Protein AF-A0A9P0KAU6-F1 (afdb_monomer_lite)

Secondary structure (DSSP, 8-state):
-HHHHHHHHHHHHHHTTTS----HHHHHHHHHHHHHHHHHHHHHTS---HHHHHHHHHHTT-------PPPPSS----SS-SSS-GGG--

Radius of gyration: 20.56 Å; chains: 1; bounding box: 50×25×57 Å

pLDDT: mean 78.82, std 13.12, range [49.66, 92.5]

Sequence (90 aa):
MDQAGINSNIIFQIVKRDRQKSVRRTYLFELGLQLVRPHTERRLTKPVPRKLKESIMNILDMKTEEKVDPPPAKLLKQTRCILCPRTNDR

Structure (mmCIF, N/CA/C/O backbone):
data_AF-A0A9P0KAU6-F1
#
_entry.id   AF-A0A9P0KAU6-F1
#
loop_
_atom_site.group_PDB
_atom_site.id
_atom_site.type_symbol
_atom_site.label_atom_id
_atom_site.label_alt_id
_atom_site.label_comp_id
_atom_site.label_asym_id
_atom_site.label_entity_id
_atom_site.label_seq_id
_atom_site.pdbx_PDB_ins_code
_atom_site.Cartn_x
_atom_site.Cartn_y
_atom_site.Cartn_z
_atom_site.occupancy
_atom_site.B_iso_or_equiv
_atom_site.auth_seq_id
_atom_site.auth_comp_id
_atom_site.auth_asym_id
_atom_site.auth_atom_id
_atom_site.pdbx_PDB_model_num
ATOM 1 N N . MET A 1 1 ? -18.114 7.519 0.505 1.00 59.31 1 MET A N 1
ATOM 2 C CA . MET A 1 1 ? -17.239 6.476 1.098 1.00 59.31 1 MET A CA 1
ATOM 3 C C . MET A 1 1 ? -17.168 6.563 2.621 1.00 59.31 1 MET A C 1
ATOM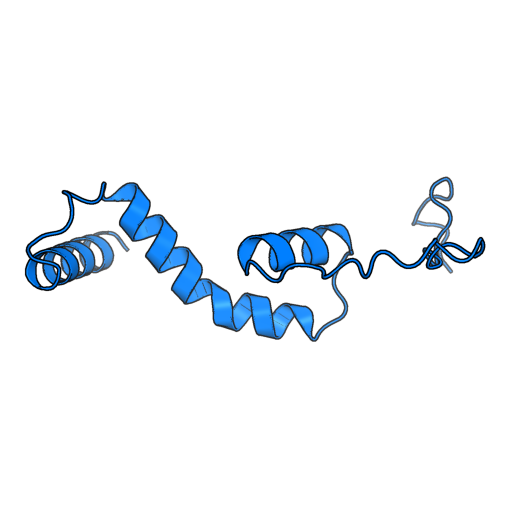 5 O O . MET A 1 1 ? -16.862 5.556 3.250 1.00 59.31 1 MET A O 1
ATOM 9 N N . ASP A 1 2 ? -17.479 7.713 3.229 1.00 79.88 2 ASP A N 1
ATOM 10 C CA . ASP A 1 2 ? -17.211 7.935 4.655 1.00 79.88 2 ASP A CA 1
ATOM 11 C C . ASP A 1 2 ? -18.050 7.086 5.612 1.00 79.88 2 ASP A C 1
ATOM 13 O O . ASP A 1 2 ? -17.489 6.489 6.525 1.00 79.88 2 ASP A O 1
ATOM 17 N N . GLN A 1 3 ? -19.361 6.952 5.388 1.00 87.62 3 GLN A N 1
ATOM 18 C CA . GLN A 1 3 ? -20.233 6.173 6.284 1.00 87.62 3 GLN A CA 1
ATOM 19 C C . GLN A 1 3 ? -19.855 4.689 6.321 1.00 87.62 3 GLN A C 1
ATOM 21 O O . GLN A 1 3 ? -19.715 4.119 7.399 1.00 87.62 3 GLN A O 1
ATOM 26 N N . ALA A 1 4 ? -19.620 4.073 5.160 1.00 89.31 4 ALA A N 1
ATOM 27 C CA . ALA A 1 4 ? -19.240 2.664 5.085 1.00 89.31 4 ALA A CA 1
ATOM 28 C C . ALA A 1 4 ? -17.903 2.390 5.794 1.00 89.31 4 ALA A C 1
ATOM 30 O O . ALA A 1 4 ? -17.820 1.445 6.571 1.00 89.31 4 ALA A O 1
ATOM 31 N N . GLY A 1 5 ? -16.891 3.244 5.588 1.00 89.12 5 GLY A N 1
ATOM 32 C CA . GLY A 1 5 ? -15.579 3.094 6.226 1.00 89.12 5 GLY A CA 1
ATOM 33 C C . GLY A 1 5 ? -15.583 3.368 7.734 1.00 89.12 5 GLY A C 1
ATOM 34 O O . GLY A 1 5 ? -14.793 2.781 8.471 1.00 89.12 5 GLY A O 1
ATOM 35 N N . ILE A 1 6 ? -16.464 4.254 8.213 1.00 88.44 6 ILE A N 1
ATOM 36 C CA . ILE A 1 6 ? -16.667 4.493 9.649 1.00 88.44 6 ILE A CA 1
ATOM 37 C C . ILE A 1 6 ? -17.358 3.283 10.280 1.00 88.44 6 ILE A C 1
ATOM 39 O O . ILE A 1 6 ? -16.854 2.739 11.263 1.00 88.44 6 ILE A O 1
ATOM 43 N N . ASN A 1 7 ? -18.460 2.821 9.686 1.00 91.75 7 ASN A N 1
ATOM 44 C CA . ASN A 1 7 ? -19.234 1.695 10.202 1.00 91.75 7 ASN A CA 1
ATOM 45 C C . ASN A 1 7 ? -18.400 0.409 10.234 1.00 91.75 7 ASN A C 1
ATOM 47 O O . ASN A 1 7 ? -18.395 -0.301 11.238 1.00 91.75 7 ASN A O 1
ATOM 51 N N . SER A 1 8 ? -17.635 0.135 9.174 1.00 91.31 8 SER A N 1
ATOM 52 C CA . SER A 1 8 ? -16.770 -1.043 9.109 1.00 91.31 8 SER A CA 1
ATOM 53 C C . SER A 1 8 ? -15.638 -0.997 10.141 1.00 91.31 8 SER A C 1
ATOM 55 O O . SER A 1 8 ? -15.292 -2.031 10.710 1.00 91.31 8 SER A O 1
ATOM 57 N N . ASN A 1 9 ? -15.094 0.189 10.438 1.00 88.81 9 ASN A N 1
ATOM 58 C CA . ASN A 1 9 ? -14.087 0.364 11.487 1.00 88.81 9 ASN A CA 1
ATOM 59 C C . ASN A 1 9 ? -14.677 0.117 12.884 1.00 88.81 9 ASN A C 1
ATOM 61 O O . ASN A 1 9 ? -14.074 -0.589 13.687 1.00 88.81 9 ASN A O 1
ATOM 65 N N . ILE A 1 10 ? -15.877 0.633 13.165 1.00 88.19 10 ILE A N 1
ATOM 66 C CA . ILE A 1 10 ? -16.566 0.393 14.443 1.00 88.19 10 ILE A CA 1
ATOM 67 C C . ILE A 1 10 ? -16.781 -1.111 14.655 1.00 88.19 10 ILE A C 1
ATOM 69 O O . ILE A 1 10 ? -16.422 -1.642 15.704 1.00 88.19 10 ILE A O 1
ATOM 73 N N . ILE A 1 11 ? -17.292 -1.815 13.640 1.00 89.56 11 ILE A N 1
ATOM 74 C CA . ILE A 1 11 ? -17.483 -3.272 13.694 1.00 89.56 11 ILE A CA 1
ATOM 75 C C . ILE A 1 11 ? -16.144 -3.984 13.934 1.00 89.56 11 ILE A C 1
ATOM 77 O O . ILE A 1 11 ? -16.046 -4.841 14.811 1.00 89.56 11 ILE A O 1
ATOM 81 N N . PHE A 1 12 ? -15.094 -3.603 13.202 1.00 88.56 12 PHE A N 1
ATOM 82 C CA . PHE A 1 12 ? -13.758 -4.179 13.355 1.00 88.56 12 PHE A CA 1
ATOM 83 C C . PHE A 1 12 ? -13.210 -4.020 14.782 1.00 88.56 12 PHE A C 1
ATOM 85 O O . PHE A 1 12 ? -12.672 -4.975 15.343 1.00 88.56 12 PHE A O 1
ATOM 92 N N . GLN A 1 13 ? -13.393 -2.848 15.395 1.00 86.31 13 GLN A N 1
ATOM 93 C CA . GLN A 1 13 ? -12.972 -2.578 16.774 1.00 86.31 13 GLN A CA 1
ATOM 94 C C . GLN A 1 13 ? -13.753 -3.403 17.802 1.00 86.31 13 GLN A C 1
ATOM 96 O O . GLN A 1 13 ? -13.160 -3.900 18.757 1.00 86.31 13 GLN A O 1
ATOM 101 N N . ILE A 1 14 ? -15.062 -3.586 17.599 1.00 87.00 14 ILE A N 1
ATOM 102 C CA . ILE A 1 14 ? -15.905 -4.410 18.479 1.00 87.00 14 ILE A CA 1
ATOM 103 C C . ILE A 1 14 ? -15.453 -5.875 18.454 1.00 87.00 14 ILE A C 1
ATOM 105 O O . ILE A 1 14 ? -15.450 -6.534 19.492 1.00 87.00 14 ILE A O 1
ATOM 109 N N . VAL A 1 15 ? -15.061 -6.388 17.286 1.00 87.25 15 VAL A N 1
ATOM 110 C CA . VAL A 1 15 ? -14.613 -7.779 17.127 1.00 87.25 15 VAL A CA 1
ATOM 111 C C . VAL A 1 15 ? -13.192 -7.981 17.668 1.00 87.25 15 VAL A C 1
ATOM 113 O O . VAL A 1 15 ? -12.930 -8.967 18.352 1.00 87.25 15 VAL A O 1
ATOM 116 N N . LYS A 1 16 ? -12.266 -7.044 17.426 1.00 79.56 16 LYS A N 1
ATOM 117 C CA . LYS A 1 16 ? -10.858 -7.131 17.864 1.00 79.56 16 LYS A CA 1
ATOM 118 C C . LYS A 1 16 ? -10.609 -6.609 19.286 1.00 79.56 16 LYS A C 1
ATOM 120 O O . LYS A 1 16 ? -9.534 -6.070 19.532 1.00 79.56 16 LYS A O 1
ATOM 125 N N . ARG A 1 17 ? -11.574 -6.805 20.194 1.00 63.28 17 ARG A N 1
ATOM 126 C CA . ARG A 1 17 ? -11.767 -6.243 21.555 1.00 63.28 17 ARG A CA 1
ATOM 127 C C . ARG A 1 17 ? -10.558 -6.001 22.487 1.00 63.28 17 ARG A C 1
ATOM 129 O O . ARG A 1 17 ? -10.792 -5.480 23.567 1.00 63.28 17 ARG A O 1
ATOM 136 N N . ASP A 1 18 ? -9.312 -6.308 22.121 1.00 60.69 18 ASP A N 1
ATOM 137 C CA . ASP A 1 18 ? -8.174 -6.288 23.046 1.00 60.69 18 ASP A CA 1
ATOM 138 C C . ASP A 1 18 ? -6.778 -5.951 22.473 1.00 60.69 18 ASP A C 1
ATOM 140 O O . ASP A 1 18 ? -5.762 -6.244 23.098 1.00 60.69 18 ASP A O 1
ATOM 144 N N . ARG A 1 19 ? -6.638 -5.348 21.281 1.00 57.41 19 ARG A N 1
ATOM 145 C CA . ARG A 1 19 ? -5.287 -5.042 20.745 1.00 57.41 19 ARG A CA 1
ATOM 146 C C . ARG A 1 19 ? -5.154 -3.633 20.203 1.00 57.41 19 ARG A C 1
ATOM 148 O O . ARG A 1 19 ? -5.231 -3.440 18.998 1.00 57.41 19 ARG A O 1
ATOM 155 N N . GLN A 1 20 ? -4.876 -2.702 21.123 1.00 57.69 20 GLN A N 1
ATOM 156 C CA . GLN A 1 20 ? -4.564 -1.286 20.891 1.00 57.69 20 GLN A CA 1
ATOM 157 C C . GLN A 1 20 ? -5.674 -0.530 20.141 1.00 57.69 20 GLN A C 1
ATOM 159 O O . GLN A 1 20 ? -6.278 -1.015 19.192 1.00 57.69 20 GLN A O 1
ATOM 164 N N . LYS A 1 21 ? -5.963 0.712 20.538 1.00 59.41 21 LYS A N 1
ATOM 165 C CA . LYS A 1 21 ? -6.797 1.594 19.708 1.00 59.41 21 LYS A CA 1
ATOM 166 C C . LYS A 1 21 ? -6.077 1.798 18.372 1.00 59.41 21 LYS A C 1
ATOM 168 O O . LYS A 1 21 ? -5.212 2.662 18.267 1.00 59.41 21 LYS A O 1
ATOM 173 N N . SER A 1 22 ? -6.385 0.983 17.363 1.00 62.25 22 SER A N 1
ATOM 174 C CA . SER A 1 22 ? -5.808 1.156 16.035 1.00 62.25 22 SER A CA 1
ATOM 175 C C . SER A 1 22 ? -6.246 2.523 15.518 1.00 62.25 22 SER A C 1
ATOM 177 O O . SER A 1 22 ? -7.440 2.836 15.498 1.00 62.25 22 SER A O 1
ATOM 179 N N . VAL A 1 23 ? -5.287 3.370 15.150 1.00 80.81 23 VAL A N 1
ATOM 180 C CA . VAL A 1 23 ? -5.580 4.689 14.585 1.00 80.81 23 VAL A CA 1
ATOM 181 C C . VAL A 1 23 ? -6.406 4.469 13.314 1.00 80.81 23 VAL A C 1
ATOM 183 O O . VAL A 1 23 ? -6.007 3.683 12.457 1.00 80.81 23 VAL A O 1
ATOM 186 N N . ARG A 1 24 ? -7.549 5.161 13.160 1.00 83.56 24 ARG A N 1
ATOM 187 C CA . ARG A 1 24 ? -8.458 5.024 11.993 1.00 83.56 24 ARG A CA 1
ATOM 188 C C . ARG A 1 24 ? -7.715 5.046 10.654 1.00 83.56 24 ARG A C 1
ATOM 190 O O . ARG A 1 24 ? -8.093 4.336 9.729 1.00 83.56 24 ARG A O 1
ATOM 197 N N . ARG A 1 25 ? -6.651 5.846 10.563 1.00 87.00 25 ARG A N 1
ATOM 198 C CA . ARG A 1 25 ? -5.768 5.924 9.396 1.00 87.00 25 ARG A CA 1
ATOM 199 C C . ARG A 1 25 ? -5.133 4.576 9.045 1.00 87.00 25 ARG A C 1
ATOM 201 O O . ARG A 1 25 ? -5.155 4.202 7.880 1.00 87.00 25 ARG A O 1
ATOM 208 N N . THR A 1 26 ? -4.602 3.856 10.029 1.00 87.62 26 THR A N 1
ATOM 209 C CA . THR A 1 26 ? -3.973 2.543 9.836 1.00 87.62 26 THR A CA 1
ATOM 210 C C . THR A 1 26 ? -4.993 1.521 9.354 1.00 87.62 26 THR A C 1
ATOM 212 O O . THR A 1 26 ? -4.738 0.836 8.372 1.00 87.62 26 THR A O 1
ATOM 215 N N . TYR A 1 27 ? -6.181 1.502 9.969 1.00 89.19 27 TYR A N 1
ATOM 216 C CA . TYR A 1 27 ? -7.288 0.651 9.526 1.00 89.19 27 TYR A CA 1
ATOM 217 C C . TYR A 1 27 ? -7.647 0.893 8.052 1.00 89.19 27 TYR A C 1
ATOM 219 O O . TYR A 1 27 ? -7.739 -0.049 7.271 1.00 89.19 27 TYR A O 1
ATOM 227 N N . LEU A 1 28 ? -7.819 2.158 7.652 1.00 90.75 28 LEU A N 1
ATOM 228 C CA . LEU A 1 28 ? -8.166 2.496 6.268 1.00 90.75 28 LEU A CA 1
ATOM 229 C C . LEU A 1 28 ? -7.051 2.129 5.286 1.00 90.75 28 LEU A C 1
ATOM 231 O O . LEU A 1 28 ? -7.340 1.706 4.169 1.00 90.75 28 LEU A O 1
ATOM 235 N N . PHE A 1 29 ? -5.791 2.279 5.697 1.00 89.88 29 PHE A N 1
ATOM 236 C CA . PHE A 1 29 ? -4.649 1.894 4.877 1.00 89.88 29 PHE A CA 1
ATOM 237 C C . PHE A 1 29 ? -4.601 0.378 4.661 1.00 89.88 29 PHE A C 1
ATOM 239 O O . PHE A 1 29 ? -4.476 -0.076 3.527 1.00 89.88 29 PHE A O 1
ATOM 246 N N . GLU A 1 30 ? -4.784 -0.405 5.725 1.00 89.56 30 GLU A N 1
ATOM 247 C CA . GLU A 1 30 ? -4.823 -1.867 5.656 1.00 89.56 30 GLU A CA 1
ATOM 248 C C . GLU A 1 30 ? -6.014 -2.365 4.827 1.00 89.56 30 GLU A C 1
ATOM 250 O O . GLU A 1 30 ? -5.846 -3.202 3.941 1.00 89.56 30 GLU A O 1
ATOM 255 N N . LEU A 1 31 ? -7.203 -1.789 5.034 1.00 91.19 31 LEU A N 1
ATOM 256 C CA . LEU A 1 31 ? -8.390 -2.091 4.236 1.00 91.19 31 LEU A CA 1
ATOM 257 C C . LEU A 1 31 ? -8.151 -1.798 2.749 1.00 91.19 31 LEU A C 1
ATOM 259 O O . LEU A 1 31 ? -8.455 -2.626 1.892 1.00 91.19 31 LEU A O 1
ATOM 263 N N . GLY A 1 32 ? -7.578 -0.633 2.434 1.00 91.44 32 GLY A N 1
ATOM 264 C CA . GLY A 1 32 ? -7.241 -0.258 1.063 1.00 91.44 32 GLY A CA 1
ATOM 265 C C . GLY A 1 32 ? -6.260 -1.237 0.417 1.00 91.44 32 GLY A C 1
ATOM 266 O O . GLY A 1 32 ? -6.484 -1.674 -0.712 1.00 91.44 32 GLY A O 1
ATOM 267 N N . LEU A 1 33 ? -5.213 -1.639 1.143 1.00 89.94 33 LEU A N 1
ATOM 268 C CA . LEU A 1 33 ? -4.256 -2.643 0.677 1.00 89.94 33 LEU A CA 1
ATOM 269 C C . LEU A 1 33 ? -4.929 -3.990 0.392 1.00 89.94 33 LEU A C 1
ATOM 271 O O . LEU A 1 33 ? -4.696 -4.570 -0.668 1.00 89.94 33 LEU A O 1
ATOM 275 N N . GLN A 1 34 ? -5.800 -4.463 1.287 1.00 90.75 34 GLN A N 1
ATOM 276 C CA . GLN A 1 34 ? -6.528 -5.722 1.103 1.00 90.75 34 GLN A CA 1
ATOM 277 C C . GLN A 1 34 ? -7.442 -5.690 -0.129 1.00 90.75 34 GLN A C 1
ATOM 279 O O . GLN A 1 34 ? -7.489 -6.660 -0.884 1.00 90.75 34 GLN A O 1
ATOM 284 N N . LEU A 1 35 ? -8.124 -4.568 -0.377 1.00 92.50 35 LEU A N 1
ATOM 285 C CA . LEU A 1 35 ? -8.994 -4.402 -1.546 1.00 92.50 35 LEU A CA 1
ATOM 286 C C . LEU A 1 35 ? -8.209 -4.369 -2.865 1.00 92.50 35 LEU A C 1
ATOM 288 O O . LEU A 1 35 ? -8.672 -4.884 -3.883 1.00 92.50 35 LEU A O 1
ATOM 292 N N . VAL A 1 36 ? -7.022 -3.760 -2.861 1.00 92.12 36 VAL A N 1
ATOM 293 C CA . VAL A 1 36 ? -6.204 -3.577 -4.068 1.00 92.12 36 VAL A CA 1
ATOM 294 C C . VAL A 1 36 ? -5.363 -4.815 -4.397 1.00 92.12 36 VAL A C 1
ATOM 296 O O . VAL A 1 36 ? -5.106 -5.070 -5.576 1.00 92.12 36 VAL A O 1
ATOM 299 N N . ARG A 1 37 ? -4.993 -5.621 -3.396 1.00 91.38 37 ARG A N 1
ATOM 300 C CA . ARG A 1 37 ? -4.181 -6.842 -3.533 1.00 91.38 37 ARG A CA 1
ATOM 301 C C . ARG A 1 37 ? -4.560 -7.764 -4.708 1.00 91.38 37 ARG A C 1
ATOM 303 O O . ARG A 1 37 ? -3.701 -8.020 -5.551 1.00 91.38 37 ARG A O 1
ATOM 310 N N . PRO A 1 38 ? -5.819 -8.215 -4.871 1.00 92.50 38 PRO A N 1
ATOM 311 C CA . PRO A 1 38 ? -6.172 -9.107 -5.981 1.00 92.50 38 PRO A CA 1
ATOM 312 C C . PRO A 1 38 ? -6.048 -8.434 -7.355 1.00 92.50 38 PRO A C 1
ATOM 314 O O . PRO A 1 38 ? -5.944 -9.103 -8.385 1.00 92.50 38 PRO A O 1
ATOM 317 N N . HIS A 1 39 ? -6.116 -7.104 -7.415 1.00 92.25 39 HIS A N 1
ATOM 318 C CA . HIS A 1 39 ? -5.918 -6.359 -8.652 1.00 92.25 39 HIS A CA 1
ATOM 319 C C . HIS A 1 39 ? -4.428 -6.188 -8.969 1.00 92.25 39 HIS A C 1
ATOM 321 O O . HIS A 1 39 ? -4.030 -6.321 -10.126 1.00 92.25 39 HIS A O 1
ATOM 327 N N . THR A 1 40 ? -3.589 -5.922 -7.966 1.00 90.00 40 THR A N 1
ATOM 328 C CA . THR A 1 40 ? -2.136 -5.810 -8.153 1.00 90.00 40 THR A CA 1
ATOM 329 C C . THR A 1 40 ? -1.492 -7.148 -8.500 1.00 90.00 40 THR A C 1
ATOM 331 O O . THR A 1 40 ? -0.665 -7.185 -9.410 1.00 90.00 40 THR A O 1
ATOM 334 N N . GLU A 1 41 ? -1.935 -8.250 -7.894 1.00 89.94 41 GLU A N 1
ATOM 335 C CA . GLU A 1 41 ? -1.511 -9.612 -8.254 1.00 89.94 41 GLU A CA 1
ATOM 336 C C . GLU A 1 41 ? -1.859 -9.940 -9.715 1.00 89.94 41 GLU A C 1
ATOM 338 O O . GLU A 1 41 ? -0.989 -10.313 -10.502 1.00 89.94 41 GLU A O 1
ATOM 343 N N . ARG A 1 42 ? -3.105 -9.684 -10.139 1.00 91.44 42 ARG A N 1
ATOM 344 C CA . ARG A 1 42 ? -3.514 -9.838 -11.549 1.00 91.44 42 ARG A CA 1
ATOM 345 C C . ARG A 1 42 ? -2.768 -8.912 -12.504 1.00 91.44 42 ARG A C 1
ATOM 347 O O . ARG A 1 42 ? -2.672 -9.204 -13.690 1.00 91.44 42 ARG A O 1
ATOM 354 N N . ARG A 1 43 ? -2.268 -7.774 -12.030 1.00 88.88 43 ARG A N 1
ATOM 355 C CA . ARG A 1 43 ? -1.515 -6.833 -12.862 1.00 88.88 43 ARG A CA 1
ATOM 356 C C . ARG A 1 43 ? -0.079 -7.300 -13.097 1.00 88.88 43 ARG A C 1
ATOM 358 O O . ARG A 1 43 ? 0.461 -7.006 -14.159 1.00 88.88 43 ARG A O 1
ATOM 365 N N . LEU A 1 44 ? 0.509 -8.052 -12.164 1.00 88.44 44 LEU A N 1
ATOM 366 C CA . LEU A 1 44 ? 1.844 -8.642 -12.318 1.00 88.44 44 LEU A CA 1
ATOM 367 C C . LEU A 1 44 ? 1.915 -9.728 -13.400 1.00 88.44 44 LEU A C 1
ATOM 369 O O . LEU A 1 44 ? 3.000 -9.981 -13.920 1.00 88.44 44 LEU A O 1
ATOM 373 N N . THR A 1 45 ? 0.788 -10.343 -13.770 1.00 89.50 45 THR A N 1
ATOM 374 C CA . THR A 1 45 ? 0.743 -11.339 -14.856 1.00 89.50 45 THR A CA 1
ATOM 375 C C . THR A 1 45 ? 0.839 -10.709 -16.250 1.00 89.50 45 THR A C 1
ATOM 377 O O . THR A 1 45 ? 1.087 -11.409 -17.228 1.00 89.50 45 THR A O 1
ATOM 380 N N . LYS A 1 46 ? 0.664 -9.384 -16.359 1.00 89.81 46 LYS A N 1
ATOM 381 C CA . LYS A 1 46 ? 0.756 -8.621 -17.610 1.00 89.81 46 LYS A CA 1
ATOM 382 C C . LYS A 1 46 ? 2.106 -7.898 -17.713 1.00 89.81 46 LYS A C 1
ATOM 384 O O . LYS A 1 46 ? 2.703 -7.571 -16.686 1.00 89.81 46 LYS A O 1
ATOM 389 N N . PRO A 1 47 ? 2.587 -7.579 -18.930 1.00 86.00 47 PRO A N 1
ATOM 390 C CA . PRO A 1 47 ? 3.775 -6.751 -19.095 1.00 86.00 47 PRO A CA 1
ATOM 391 C C . PRO A 1 47 ? 3.531 -5.360 -18.496 1.00 86.00 47 PRO A C 1
ATOM 393 O O . PRO A 1 47 ? 2.697 -4.589 -18.969 1.00 86.00 47 PRO A O 1
ATOM 396 N N . VAL A 1 48 ? 4.265 -5.045 -17.430 1.00 87.81 48 VAL A N 1
ATOM 397 C CA . VAL A 1 48 ? 4.226 -3.755 -16.734 1.00 87.81 48 VAL A CA 1
ATOM 398 C C . VAL A 1 48 ? 5.619 -3.133 -16.673 1.00 87.81 48 VAL A C 1
ATOM 400 O O . VAL A 1 48 ? 6.615 -3.861 -16.652 1.00 87.81 48 VAL A O 1
ATOM 403 N N . PRO A 1 49 ? 5.726 -1.792 -16.615 1.00 87.50 49 PRO A N 1
ATOM 404 C CA . PRO A 1 49 ? 7.012 -1.125 -16.453 1.00 87.50 49 PRO A CA 1
ATOM 405 C C . PRO A 1 49 ? 7.769 -1.646 -15.228 1.00 87.50 49 PRO A C 1
ATOM 407 O O . PRO A 1 49 ? 7.180 -1.808 -14.161 1.00 87.50 49 PRO A O 1
ATOM 410 N N . ARG A 1 50 ? 9.086 -1.838 -15.359 1.00 83.25 50 ARG A N 1
ATOM 411 C CA . ARG A 1 50 ? 9.950 -2.386 -14.298 1.00 83.25 50 ARG A CA 1
ATOM 412 C C . ARG A 1 50 ? 9.765 -1.692 -12.942 1.00 83.25 50 ARG A C 1
ATOM 414 O O . ARG A 1 50 ? 9.496 -2.367 -11.960 1.00 83.25 50 ARG A O 1
ATOM 421 N N . LYS A 1 51 ? 9.783 -0.353 -12.917 1.00 86.00 51 LYS A N 1
ATOM 422 C CA . LYS A 1 51 ? 9.562 0.439 -11.690 1.00 86.00 51 LYS A CA 1
ATOM 423 C C . LYS A 1 51 ? 8.217 0.141 -11.018 1.00 86.00 51 LYS A C 1
ATOM 425 O O . LYS A 1 51 ? 8.117 0.111 -9.795 1.00 86.00 51 LYS A O 1
ATOM 430 N N . LEU A 1 52 ? 7.174 -0.076 -11.821 1.00 88.25 52 LEU A N 1
ATOM 431 C CA . LEU A 1 52 ? 5.845 -0.412 -11.315 1.00 88.25 52 LEU A CA 1
ATOM 432 C C . LEU A 1 52 ? 5.807 -1.851 -10.789 1.00 88.25 52 LEU A C 1
ATOM 434 O O . LEU A 1 52 ? 5.195 -2.098 -9.757 1.00 88.25 52 LEU A O 1
ATOM 438 N N . LYS A 1 53 ? 6.488 -2.780 -11.470 1.00 87.12 53 LYS A N 1
ATOM 439 C CA . LYS A 1 53 ? 6.641 -4.169 -11.026 1.00 87.12 53 LYS A CA 1
ATOM 440 C C . LYS A 1 53 ? 7.328 -4.245 -9.660 1.00 87.12 53 LYS A C 1
ATOM 442 O O . LYS A 1 53 ? 6.783 -4.864 -8.756 1.00 87.12 53 LYS A O 1
ATOM 447 N N . GLU A 1 54 ? 8.458 -3.555 -9.508 1.00 88.50 54 GLU A N 1
ATOM 448 C CA . GLU A 1 54 ? 9.212 -3.452 -8.250 1.00 88.50 54 GLU A CA 1
ATOM 449 C C . GLU A 1 54 ? 8.344 -2.848 -7.135 1.00 88.50 54 GLU A C 1
ATOM 451 O O . GLU A 1 54 ? 8.251 -3.401 -6.045 1.00 88.50 54 GLU A O 1
ATOM 456 N N . SER A 1 55 ? 7.613 -1.768 -7.435 1.00 88.69 55 SER A N 1
ATOM 457 C CA . SER A 1 55 ? 6.715 -1.129 -6.462 1.00 88.69 55 SER A CA 1
ATOM 458 C C . SER A 1 55 ? 5.590 -2.061 -5.997 1.00 88.69 55 SER A C 1
ATOM 460 O O . SER A 1 55 ? 5.287 -2.112 -4.810 1.00 88.69 55 SER A O 1
ATOM 462 N N . ILE A 1 56 ? 4.969 -2.813 -6.914 1.00 88.81 56 ILE A N 1
ATOM 463 C CA . ILE A 1 56 ? 3.911 -3.772 -6.570 1.00 88.81 56 ILE A CA 1
ATOM 464 C C . ILE A 1 56 ? 4.473 -4.935 -5.741 1.00 88.81 56 ILE A C 1
ATOM 466 O O . ILE A 1 56 ? 3.841 -5.331 -4.767 1.00 88.81 56 ILE A O 1
ATOM 470 N N . MET A 1 57 ? 5.647 -5.463 -6.098 1.00 86.81 57 MET A N 1
ATOM 471 C CA . MET A 1 57 ? 6.304 -6.541 -5.347 1.00 86.81 57 MET A CA 1
ATOM 472 C C . MET A 1 57 ? 6.615 -6.122 -3.907 1.00 86.81 57 MET A C 1
ATOM 474 O O . MET A 1 57 ? 6.319 -6.879 -2.986 1.00 86.81 57 MET A O 1
ATOM 478 N N . ASN A 1 58 ? 7.099 -4.891 -3.715 1.00 87.19 58 ASN A N 1
ATOM 479 C CA . ASN A 1 58 ? 7.346 -4.324 -2.389 1.00 87.19 58 ASN A CA 1
ATOM 480 C C . ASN A 1 58 ? 6.057 -4.189 -1.566 1.00 87.19 58 ASN A C 1
ATOM 482 O O . ASN A 1 58 ? 6.052 -4.500 -0.385 1.00 87.19 58 ASN A O 1
ATOM 486 N N . ILE A 1 59 ? 4.955 -3.746 -2.181 1.00 86.31 59 ILE A N 1
ATOM 487 C CA . ILE A 1 59 ? 3.657 -3.612 -1.494 1.00 86.31 59 ILE A CA 1
ATOM 488 C C . ILE A 1 59 ? 3.092 -4.977 -1.071 1.00 86.31 59 ILE A C 1
ATOM 490 O O . ILE A 1 59 ? 2.378 -5.065 -0.076 1.00 86.31 59 ILE A O 1
ATOM 494 N N . LEU A 1 60 ? 3.369 -6.033 -1.839 1.00 84.88 60 LEU A N 1
ATOM 495 C CA . LEU A 1 60 ? 2.875 -7.385 -1.570 1.00 84.88 60 LEU A CA 1
ATOM 496 C C . LEU A 1 60 ? 3.786 -8.196 -0.634 1.00 84.88 60 LEU A C 1
ATOM 498 O O . LEU A 1 60 ? 3.504 -9.375 -0.423 1.00 84.88 60 LEU A O 1
ATOM 502 N N . ASP A 1 61 ? 4.872 -7.602 -0.121 1.00 82.94 61 ASP A N 1
ATOM 503 C CA . ASP A 1 61 ? 5.935 -8.292 0.627 1.00 82.94 61 ASP A CA 1
ATOM 504 C C . ASP A 1 61 ? 6.439 -9.562 -0.084 1.00 82.94 61 ASP A C 1
ATOM 506 O O . ASP A 1 61 ? 6.908 -10.526 0.530 1.00 82.94 61 ASP A O 1
ATOM 510 N N . MET A 1 62 ? 6.365 -9.565 -1.417 1.00 79.62 62 MET A N 1
ATOM 511 C CA . MET A 1 62 ? 6.961 -10.602 -2.241 1.00 79.62 62 MET A CA 1
ATOM 512 C C . MET A 1 62 ? 8.460 -10.338 -2.248 1.00 79.62 62 MET A C 1
ATOM 514 O O . MET A 1 62 ? 8.959 -9.599 -3.096 1.00 79.62 62 MET A O 1
ATOM 518 N N . LYS A 1 63 ? 9.172 -10.899 -1.262 1.00 60.31 63 LYS A N 1
ATOM 519 C CA . LYS A 1 63 ? 10.633 -10.883 -1.246 1.00 60.31 63 LYS A CA 1
ATOM 520 C C . LYS A 1 63 ? 11.113 -11.389 -2.600 1.00 60.31 63 LYS A C 1
ATOM 522 O O . LYS A 1 63 ? 10.877 -12.542 -2.959 1.00 60.31 63 LYS A O 1
ATOM 527 N N . THR A 1 64 ? 11.796 -10.525 -3.343 1.00 60.41 64 THR A N 1
ATOM 528 C CA . THR A 1 64 ? 12.734 -10.986 -4.356 1.00 60.41 64 THR A CA 1
ATOM 529 C C . THR A 1 64 ? 13.772 -11.768 -3.567 1.00 60.41 64 THR A C 1
ATOM 531 O O . THR A 1 64 ? 14.635 -11.169 -2.932 1.00 60.41 64 THR A O 1
ATOM 534 N N . GLU A 1 65 ? 13.630 -13.090 -3.480 1.00 52.44 65 GLU A N 1
ATOM 535 C CA . GLU A 1 65 ? 14.735 -13.939 -3.058 1.00 52.44 65 GLU A CA 1
ATOM 536 C C . GLU A 1 65 ? 15.834 -13.740 -4.100 1.00 52.44 65 GLU A C 1
ATOM 538 O O . GLU A 1 65 ? 15.887 -14.413 -5.130 1.00 52.44 65 GLU A O 1
ATOM 543 N N . GLU A 1 66 ? 16.680 -12.739 -3.874 1.00 51.44 66 GLU A N 1
ATOM 544 C CA . GLU A 1 66 ? 17.989 -12.676 -4.489 1.00 51.44 66 GLU A CA 1
ATOM 545 C C . GLU A 1 66 ? 18.744 -13.873 -3.926 1.00 51.44 66 GLU A C 1
ATOM 547 O O . GLU A 1 66 ? 19.335 -13.820 -2.848 1.00 51.44 66 GLU A O 1
ATOM 552 N N . LYS A 1 67 ? 18.661 -15.007 -4.627 1.00 49.66 67 LYS A N 1
ATOM 553 C CA . LYS A 1 67 ? 19.654 -16.060 -4.469 1.00 49.66 67 LYS A CA 1
ATOM 554 C C . LYS A 1 67 ? 21.002 -15.380 -4.671 1.00 49.66 67 LYS A C 1
ATOM 556 O O . LYS A 1 67 ? 21.271 -14.856 -5.752 1.00 49.66 67 LYS A O 1
ATOM 561 N N . VAL A 1 68 ? 21.790 -15.324 -3.600 1.00 50.34 68 VAL A N 1
ATOM 562 C CA . VAL A 1 68 ? 23.156 -14.795 -3.579 1.00 50.34 68 VAL A CA 1
ATOM 563 C C . VAL A 1 68 ? 24.054 -15.804 -4.294 1.00 50.34 68 VAL A C 1
ATOM 565 O O . VAL A 1 68 ? 24.93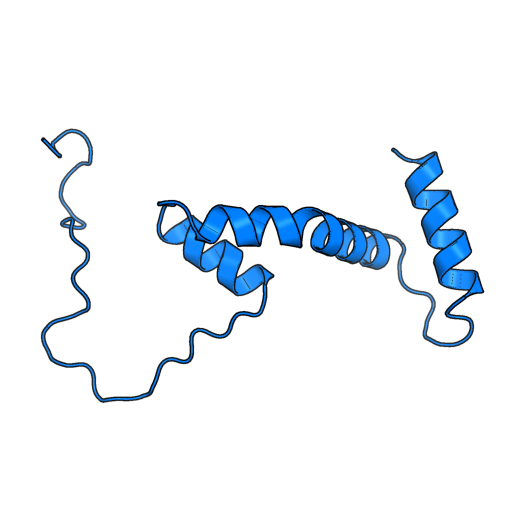3 -16.418 -3.704 1.00 50.34 68 VAL A O 1
ATOM 568 N N . ASP A 1 69 ? 23.784 -16.029 -5.574 1.00 63.44 69 AS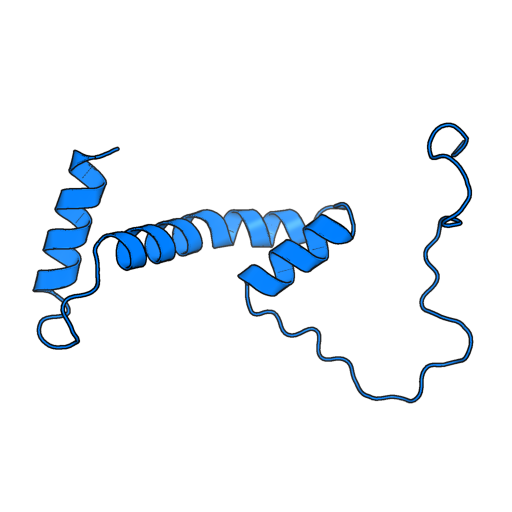P A N 1
ATOM 569 C CA . ASP A 1 69 ? 24.754 -16.614 -6.479 1.00 63.44 69 ASP A CA 1
ATOM 570 C C . ASP A 1 69 ? 25.629 -15.451 -6.976 1.00 63.44 69 ASP A C 1
ATOM 572 O O . ASP A 1 69 ? 25.093 -14.381 -7.298 1.00 63.44 69 ASP A O 1
ATOM 576 N N . PRO A 1 70 ? 26.967 -15.595 -7.024 1.00 63.16 70 PRO A N 1
ATOM 577 C CA . PRO A 1 70 ? 27.828 -14.562 -7.586 1.00 63.16 70 PRO A CA 1
ATOM 578 C C . PRO A 1 70 ? 27.320 -14.227 -8.996 1.00 63.16 70 PRO A C 1
ATOM 580 O O . PRO A 1 70 ? 27.088 -15.146 -9.790 1.00 63.16 70 PRO A O 1
ATOM 583 N N . PRO A 1 71 ? 27.083 -12.942 -9.318 1.00 60.34 71 PRO A N 1
ATOM 584 C CA . PRO A 1 71 ? 26.405 -12.592 -10.553 1.00 60.34 71 PRO A CA 1
ATOM 585 C C . PRO A 1 71 ? 27.224 -13.122 -11.736 1.00 60.34 71 PRO A C 1
ATOM 587 O O . PRO A 1 71 ? 28.417 -12.813 -11.831 1.00 60.34 71 PRO A O 1
ATOM 590 N N . PRO A 1 72 ? 26.640 -13.894 -12.674 1.00 62.03 72 PRO A N 1
ATOM 591 C CA . PRO A 1 72 ? 27.320 -14.140 -13.932 1.00 62.03 72 PRO A CA 1
ATOM 592 C C . PRO A 1 72 ? 27.576 -12.776 -14.582 1.00 62.03 72 PRO A C 1
ATOM 594 O O . PRO A 1 72 ? 26.672 -11.944 -14.658 1.00 62.03 72 PRO A O 1
ATOM 597 N N . ALA A 1 73 ? 28.795 -12.539 -15.078 1.00 61.12 73 ALA A N 1
ATOM 598 C CA . ALA A 1 73 ? 29.243 -11.261 -15.657 1.00 61.12 73 ALA A CA 1
ATOM 599 C C . ALA A 1 73 ? 28.331 -10.697 -16.776 1.00 61.12 73 ALA A C 1
ATOM 601 O O . ALA A 1 73 ? 28.458 -9.549 -17.195 1.00 61.12 73 ALA A O 1
ATOM 602 N N . LYS A 1 74 ? 27.377 -11.498 -17.260 1.00 59.81 74 LYS A N 1
ATOM 603 C CA . LYS A 1 74 ? 26.286 -11.089 -18.139 1.00 59.81 74 LYS A CA 1
ATOM 604 C C . LYS A 1 74 ? 25.072 -10.721 -17.282 1.00 59.81 74 LYS A C 1
ATOM 606 O O . LYS A 1 74 ? 24.146 -11.514 -17.141 1.00 59.81 74 LYS A O 1
ATOM 611 N N . LEU A 1 75 ? 25.111 -9.505 -16.734 1.00 57.84 75 LEU A N 1
ATOM 612 C CA . LEU A 1 75 ? 23.987 -8.792 -16.119 1.00 57.84 75 LEU A CA 1
ATOM 613 C C . LEU A 1 75 ? 22.665 -9.154 -16.809 1.00 57.84 75 LEU A C 1
ATOM 615 O O . LEU A 1 75 ? 22.591 -9.088 -18.038 1.00 57.84 75 LEU A O 1
ATOM 619 N N . LEU A 1 76 ? 21.645 -9.515 -16.022 1.00 59.69 76 LEU A N 1
ATOM 620 C CA . LEU A 1 76 ? 20.261 -9.724 -16.459 1.00 59.69 76 LEU A CA 1
ATOM 621 C C . LEU A 1 76 ? 19.862 -8.581 -17.401 1.00 59.69 76 LEU A C 1
ATOM 623 O O . LEU A 1 76 ? 19.606 -7.458 -16.962 1.00 59.69 76 LEU A O 1
ATOM 627 N N . LYS A 1 77 ? 19.937 -8.844 -18.711 1.00 59.16 77 LYS A N 1
ATOM 628 C CA . LYS A 1 77 ? 20.028 -7.798 -19.730 1.00 59.16 77 LYS A CA 1
ATOM 629 C C . LYS A 1 77 ? 18.763 -6.956 -19.704 1.00 59.16 77 LYS A C 1
ATOM 631 O O . LYS A 1 77 ? 17.703 -7.391 -20.150 1.00 59.16 77 LYS A O 1
ATOM 636 N N . GLN A 1 78 ? 18.885 -5.721 -19.227 1.00 60.44 78 GLN A N 1
ATOM 637 C CA . GLN A 1 78 ? 17.956 -4.675 -19.612 1.00 60.44 78 GLN A CA 1
ATOM 638 C C . GLN A 1 78 ? 17.977 -4.630 -21.144 1.00 60.44 78 GLN A C 1
ATOM 640 O O . GLN A 1 78 ? 19.022 -4.386 -21.740 1.00 60.44 78 GLN A O 1
ATOM 645 N N . THR A 1 79 ? 16.845 -4.928 -21.784 1.00 69.88 79 THR A N 1
ATOM 646 C CA . THR A 1 79 ? 16.760 -5.022 -23.252 1.00 69.88 79 THR A CA 1
ATOM 647 C C . THR A 1 79 ? 17.062 -3.694 -23.944 1.00 69.88 79 THR A C 1
ATOM 649 O O . THR A 1 79 ? 17.387 -3.680 -25.125 1.00 69.88 79 THR A O 1
ATOM 652 N N . ARG A 1 80 ? 16.986 -2.581 -23.203 1.00 70.75 80 ARG A N 1
ATOM 653 C CA . ARG A 1 80 ? 17.199 -1.221 -23.698 1.00 70.75 80 ARG A CA 1
ATOM 654 C C . ARG A 1 80 ? 18.417 -0.565 -23.061 1.00 70.75 80 ARG A C 1
ATOM 656 O O . ARG A 1 80 ? 18.581 -0.605 -21.840 1.00 70.75 80 ARG A O 1
ATOM 663 N N . CYS A 1 81 ? 19.202 0.121 -23.887 1.00 78.12 81 CYS A 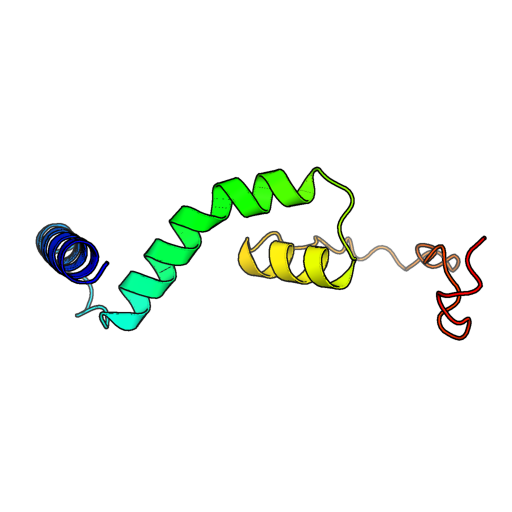N 1
ATOM 664 C CA . CYS A 1 81 ? 20.255 1.026 -23.437 1.00 78.12 81 CYS A CA 1
ATOM 665 C C . CYS A 1 81 ? 19.662 2.149 -22.566 1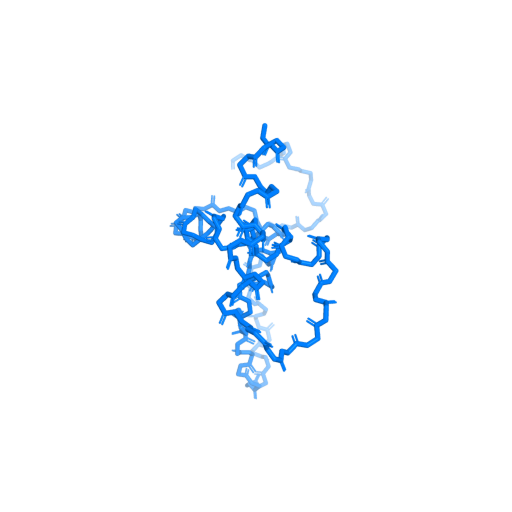.00 78.12 81 CYS A C 1
ATOM 667 O O . CYS A 1 81 ? 18.613 2.701 -22.888 1.00 78.12 81 CYS A O 1
ATOM 669 N N . ILE A 1 82 ? 20.335 2.493 -21.465 1.00 76.44 82 ILE A N 1
ATOM 670 C CA . ILE A 1 82 ? 19.905 3.553 -20.532 1.00 76.44 82 ILE A CA 1
ATOM 671 C C . ILE A 1 82 ? 20.027 4.947 -21.172 1.00 76.44 82 ILE A C 1
ATOM 673 O O . ILE A 1 82 ? 19.257 5.844 -20.843 1.00 76.44 82 ILE A O 1
ATOM 677 N N . LEU A 1 83 ? 20.983 5.115 -22.087 1.00 81.94 83 LEU A N 1
ATOM 678 C CA . LEU A 1 83 ? 21.315 6.396 -22.713 1.00 81.94 83 LEU A CA 1
ATOM 679 C C . LEU A 1 83 ? 20.454 6.705 -23.943 1.00 81.94 83 LEU A C 1
ATOM 681 O O . LEU A 1 83 ? 20.347 7.860 -24.344 1.00 81.94 83 LEU A O 1
ATOM 685 N N . CYS A 1 84 ? 19.853 5.688 -24.565 1.00 82.81 84 CYS A N 1
ATOM 686 C CA . CYS A 1 84 ? 19.092 5.880 -25.793 1.00 82.81 84 CYS A CA 1
ATOM 687 C C . CYS A 1 84 ? 17.679 6.419 -25.492 1.00 82.81 84 CYS A C 1
ATOM 689 O O . CYS A 1 84 ? 16.985 5.881 -24.623 1.00 82.81 84 CYS A O 1
ATOM 691 N N . PRO A 1 85 ? 17.212 7.452 -26.220 1.00 80.69 85 PRO A N 1
ATOM 692 C CA . PRO A 1 85 ? 15.868 7.989 -26.053 1.00 80.69 85 PRO A CA 1
ATOM 693 C C . PRO A 1 85 ? 14.807 6.988 -26.525 1.00 80.69 85 PRO A C 1
ATOM 695 O O . PRO A 1 85 ? 14.949 6.334 -27.557 1.00 80.69 85 PRO A O 1
ATOM 698 N N . ARG A 1 86 ? 13.693 6.915 -25.785 1.00 76.00 86 ARG A N 1
ATOM 699 C CA . ARG A 1 86 ? 12.592 5.962 -26.036 1.00 76.00 86 ARG A CA 1
ATOM 700 C C . ARG A 1 86 ? 11.877 6.160 -27.370 1.00 76.00 86 ARG A C 1
ATOM 702 O O . ARG A 1 86 ? 11.210 5.244 -27.828 1.00 76.00 86 ARG A O 1
ATOM 709 N N . THR A 1 87 ? 11.981 7.343 -27.964 1.00 79.56 87 THR A N 1
ATOM 710 C CA . THR A 1 87 ? 11.386 7.667 -29.269 1.00 79.56 87 THR A CA 1
ATOM 711 C C . THR A 1 87 ? 12.063 6.936 -30.426 1.00 79.56 87 THR A C 1
ATOM 713 O O . THR A 1 87 ? 11.473 6.841 -31.495 1.00 79.56 87 THR A O 1
ATOM 716 N N . ASN A 1 88 ? 13.278 6.417 -30.214 1.00 74.12 88 ASN A N 1
ATOM 717 C CA . ASN A 1 88 ? 14.064 5.724 -31.234 1.00 74.12 88 ASN A CA 1
ATOM 718 C C . ASN A 1 88 ? 14.023 4.192 -31.080 1.00 74.12 88 ASN A C 1
ATOM 720 O O . ASN A 1 88 ? 14.743 3.497 -31.792 1.00 74.12 88 ASN A O 1
ATOM 724 N N . ASP A 1 89 ? 13.194 3.660 -30.172 1.00 67.62 89 ASP A N 1
ATOM 725 C CA . ASP 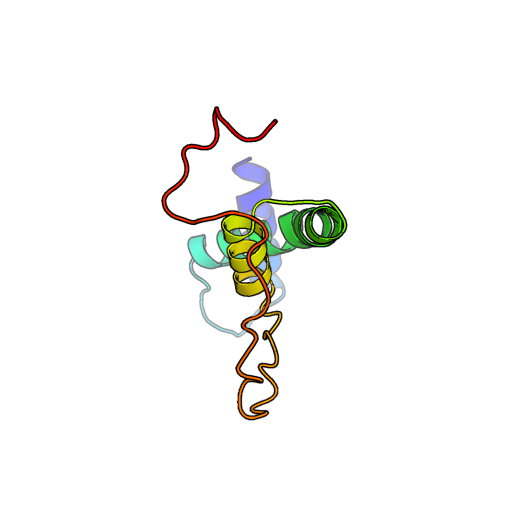A 1 89 ? 12.824 2.240 -30.171 1.00 67.62 89 ASP A CA 1
ATOM 726 C C . ASP A 1 89 ? 11.892 1.990 -31.367 1.00 67.62 89 ASP A C 1
ATOM 728 O O . ASP A 1 89 ? 10.688 2.235 -31.271 1.00 67.62 89 ASP A O 1
ATOM 732 N N . ARG A 1 90 ? 12.463 1.570 -32.500 1.00 61.41 90 ARG A N 1
ATOM 733 C CA . ARG A 1 90 ? 11.705 0.976 -33.610 1.00 61.41 90 ARG A CA 1
ATOM 734 C C . ARG A 1 90 ? 11.385 -0.482 -33.315 1.00 61.41 90 ARG A C 1
ATOM 736 O O . ARG A 1 90 ? 12.288 -1.179 -32.803 1.00 61.41 90 ARG A O 1
#

Organism: Acanthoscelides obtectus (NCBI:txid200917)

Foldseek 3Di:
DPVVLVVVVVVVCVVVVDDDPPDSVNVVVVVVLVVCLVVLVVVLVDDDDPVSNVVSCVSVVVPPPPPPDPDDPPPPDPVDDPPDDPVPPD